Protein AF-A0A4R3F757-F1 (afdb_monomer_lite)

Foldseek 3Di:
DDDDDDPPPPDDDDDDDDDDDDDPCDVVNVVVVVVVVVVVVVVVVVVVQVVCVVVVHDRPDDDDPDDPPPPD

Sequence (72 aa):
MSKDGTEDEKAQAAGAVGSTGAADKTEADRRRERAAQKLRENLARRKQQVRARRAGQADETDGLPAAKMDES

Secondary structure (DSSP, 8-state):
------S---S---------S-----HHHHHHHHHHHHHHHHHHHHHHHHHHHHTT-----PPPPPP-----

Structure (mmCIF, N/CA/C/O backbone):
data_AF-A0A4R3F757-F1
#
_entry.id   AF-A0A4R3F757-F1
#
loop_
_atom_site.group_PDB
_atom_site.id
_atom_site.type_symbol
_atom_site.label_atom_id
_atom_site.label_alt_id
_atom_site.label_comp_id
_atom_site.label_asym_id
_atom_site.label_entity_id
_atom_site.label_seq_id
_atom_site.pdbx_PDB_ins_code
_atom_site.Cartn_x
_atom_site.Cartn_y
_atom_site.Cartn_z
_atom_site.occupancy
_atom_site.B_iso_or_equiv
_atom_site.auth_seq_id
_atom_site.auth_comp_id
_atom_site.auth_asym_id
_atom_site.auth_atom_id
_atom_site.pdbx_PDB_model_num
ATOM 1 N N . MET A 1 1 ? 30.470 -20.585 -3.041 1.00 44.06 1 MET A N 1
ATOM 2 C CA . MET A 1 1 ? 29.905 -19.243 -2.794 1.00 44.06 1 MET A CA 1
ATOM 3 C C . MET A 1 1 ? 28.492 -19.462 -2.289 1.00 44.06 1 MET A C 1
ATOM 5 O O . MET A 1 1 ? 27.663 -19.950 -3.044 1.00 44.06 1 MET A O 1
ATOM 9 N N . SER A 1 2 ? 28.295 -19.314 -0.981 1.00 41.03 2 SER A N 1
ATOM 10 C CA . SER A 1 2 ? 27.146 -19.861 -0.252 1.00 41.03 2 SER A CA 1
ATOM 11 C C . SER A 1 2 ? 26.072 -18.797 -0.009 1.00 41.03 2 SER A C 1
ATOM 13 O O . SER A 1 2 ? 26.380 -17.778 0.590 1.00 41.03 2 SER A O 1
ATOM 15 N N . LYS A 1 3 ? 24.860 -19.102 -0.494 1.00 45.12 3 LYS A N 1
ATOM 16 C CA . LYS A 1 3 ? 23.501 -18.848 0.035 1.00 45.12 3 LYS A CA 1
ATOM 17 C C . LYS A 1 3 ? 23.185 -17.548 0.801 1.00 45.12 3 LYS A C 1
ATOM 19 O O . LYS A 1 3 ? 23.725 -17.304 1.872 1.00 45.12 3 LYS A O 1
ATOM 24 N N . ASP A 1 4 ? 22.190 -16.855 0.241 1.00 52.44 4 ASP A N 1
ATOM 25 C CA . ASP A 1 4 ? 21.109 -16.052 0.837 1.00 52.44 4 ASP A CA 1
ATOM 26 C C . ASP A 1 4 ? 21.034 -15.930 2.366 1.00 52.44 4 ASP A C 1
ATOM 28 O O . ASP A 1 4 ? 21.043 -16.921 3.097 1.00 52.44 4 ASP A O 1
ATOM 32 N N . GLY A 1 5 ? 20.795 -14.697 2.819 1.00 38.59 5 GLY A N 1
ATOM 33 C CA . GLY A 1 5 ? 20.441 -14.353 4.193 1.00 38.59 5 GLY A CA 1
ATOM 34 C C . GLY A 1 5 ? 19.566 -13.101 4.232 1.00 38.59 5 GLY A C 1
ATOM 35 O O . GLY A 1 5 ? 20.048 -12.013 4.512 1.00 38.59 5 GLY A O 1
ATOM 36 N N . THR A 1 6 ? 18.294 -13.287 3.878 1.00 41.53 6 THR A N 1
ATOM 37 C CA . THR A 1 6 ? 17.104 -12.495 4.244 1.00 41.53 6 THR A CA 1
ATOM 38 C C . THR A 1 6 ? 17.326 -11.359 5.257 1.00 41.53 6 THR A C 1
ATOM 40 O O . THR A 1 6 ? 17.417 -11.600 6.459 1.00 41.53 6 THR A O 1
ATOM 43 N N . GLU A 1 7 ? 17.295 -10.106 4.794 1.00 43.19 7 GLU A N 1
ATOM 44 C CA . GLU A 1 7 ? 17.379 -8.897 5.638 1.00 43.19 7 GLU A CA 1
ATOM 45 C C . GLU A 1 7 ? 16.076 -8.567 6.412 1.00 43.19 7 GLU A C 1
ATOM 47 O O . GLU A 1 7 ? 15.980 -7.531 7.066 1.00 43.19 7 GLU A O 1
ATOM 52 N N . ASP A 1 8 ? 15.074 -9.451 6.405 1.00 42.19 8 ASP A N 1
ATOM 53 C CA . ASP A 1 8 ? 13.753 -9.222 7.022 1.00 42.19 8 ASP A CA 1
ATOM 54 C C . ASP A 1 8 ? 13.639 -9.702 8.492 1.00 42.19 8 ASP A C 1
ATOM 56 O O . ASP A 1 8 ? 12.541 -9.848 9.029 1.00 42.19 8 ASP A O 1
ATOM 60 N N . GLU A 1 9 ? 14.758 -9.937 9.189 1.00 43.47 9 GLU A N 1
ATOM 61 C CA . GLU A 1 9 ? 14.760 -10.469 10.568 1.00 43.47 9 GLU A CA 1
ATOM 62 C C . GLU A 1 9 ? 14.895 -9.425 11.695 1.00 43.47 9 GLU A C 1
ATOM 64 O O . GLU A 1 9 ? 15.107 -9.786 12.852 1.00 43.47 9 GLU A O 1
ATOM 69 N N . LYS A 1 10 ? 14.747 -8.118 11.428 1.00 40.47 10 LYS A N 1
ATOM 70 C CA . LYS A 1 10 ? 15.046 -7.084 12.446 1.00 40.47 10 LYS A CA 1
ATOM 71 C C . LYS A 1 10 ? 13.906 -6.142 12.841 1.00 40.47 10 LYS A 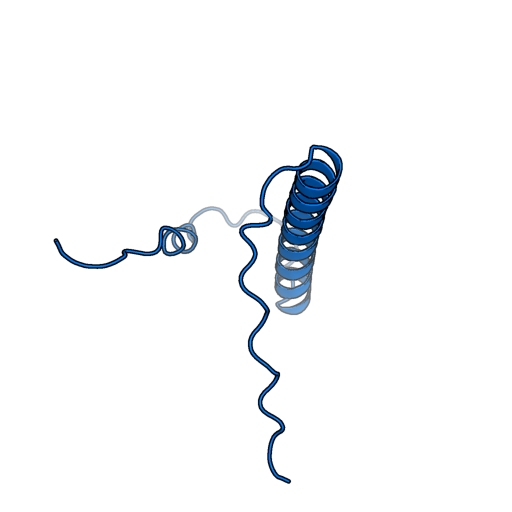C 1
ATOM 73 O O . LYS A 1 10 ? 14.151 -4.979 13.151 1.00 40.47 10 LYS A O 1
ATOM 78 N N . ALA A 1 11 ? 12.670 -6.638 12.903 1.00 43.38 11 ALA A N 1
ATOM 79 C CA . ALA A 1 11 ? 11.510 -5.843 13.339 1.00 43.3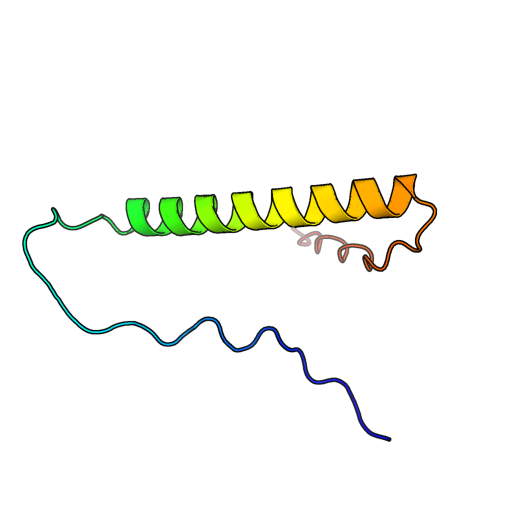8 11 ALA A CA 1
ATOM 80 C C . ALA A 1 11 ? 10.837 -6.328 14.641 1.00 43.38 11 ALA A C 1
ATOM 82 O O . ALA A 1 11 ? 9.675 -6.006 14.886 1.00 43.38 11 ALA A O 1
ATOM 83 N N . GLN A 1 12 ? 11.527 -7.090 15.498 1.00 43.34 12 GLN A N 1
ATOM 84 C CA . GLN A 1 12 ? 10.978 -7.519 16.794 1.00 43.34 12 GLN A CA 1
ATOM 85 C C . GLN A 1 12 ? 12.013 -7.427 17.922 1.00 43.34 12 GLN A C 1
ATOM 87 O O . GLN A 1 12 ? 12.622 -8.422 18.285 1.00 43.34 12 GLN A O 1
ATOM 92 N N . ALA A 1 13 ? 12.194 -6.228 18.486 1.00 43.69 13 ALA A N 1
ATOM 93 C CA . ALA A 1 13 ? 12.704 -6.019 19.850 1.00 43.69 13 ALA A CA 1
ATOM 94 C C . ALA A 1 13 ? 12.600 -4.532 20.246 1.00 43.69 13 ALA A C 1
ATOM 96 O O . ALA A 1 13 ? 13.576 -3.794 20.175 1.00 43.69 13 ALA A O 1
ATOM 97 N N . ALA A 1 14 ? 11.415 -4.071 20.653 1.00 44.28 14 ALA A N 1
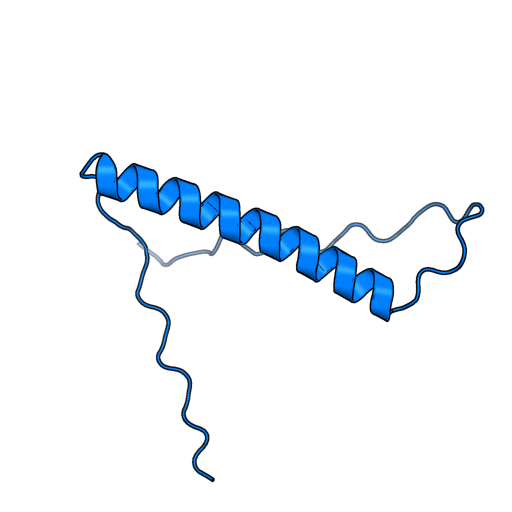ATOM 98 C CA . ALA A 1 14 ? 11.269 -2.801 21.378 1.00 44.28 14 ALA A CA 1
ATOM 99 C C . ALA A 1 14 ? 9.974 -2.805 22.204 1.00 44.28 14 ALA A C 1
ATOM 101 O O . ALA A 1 14 ? 9.042 -2.044 21.960 1.00 44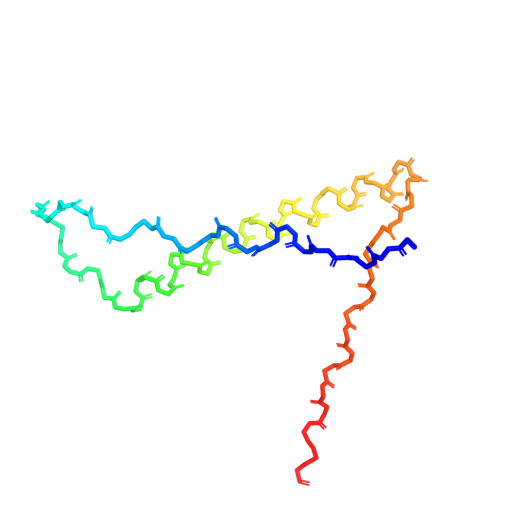.28 14 ALA A O 1
ATOM 102 N N . GLY A 1 15 ? 9.897 -3.723 23.165 1.00 47.41 15 GLY A N 1
ATOM 103 C CA . GLY A 1 15 ? 8.878 -3.718 24.206 1.00 47.41 15 GLY A CA 1
ATOM 104 C C . GLY A 1 15 ? 9.547 -3.608 25.567 1.00 47.41 15 GLY A C 1
ATOM 105 O O . GLY A 1 15 ? 9.947 -4.632 26.099 1.00 47.41 15 GLY A O 1
ATOM 106 N N . ALA A 1 16 ? 9.690 -2.383 26.081 1.00 51.56 16 ALA A N 1
ATOM 107 C CA . ALA A 1 16 ? 9.698 -2.033 27.509 1.00 51.56 16 ALA A CA 1
ATOM 108 C C . ALA A 1 16 ? 10.154 -0.574 27.686 1.00 51.56 16 ALA A C 1
ATOM 110 O O . ALA A 1 16 ? 11.339 -0.289 27.553 1.00 51.56 16 ALA A O 1
ATOM 111 N N . VAL A 1 17 ? 9.218 0.338 27.976 1.00 47.22 17 VAL A N 1
ATOM 112 C CA . VAL A 1 17 ? 9.263 1.287 29.113 1.00 47.22 17 VAL A CA 1
ATOM 113 C C . VAL A 1 17 ? 8.174 2.359 28.937 1.00 47.22 17 VAL A C 1
ATOM 115 O O . VAL A 1 17 ? 8.055 2.961 27.874 1.00 47.22 17 VAL A O 1
ATOM 118 N N . GLY A 1 18 ? 7.386 2.607 29.988 1.00 43.03 18 GLY A N 1
ATOM 119 C CA . GLY A 1 18 ? 6.586 3.832 30.122 1.00 43.03 18 GLY A CA 1
ATOM 120 C C . GLY A 1 18 ? 5.069 3.665 30.040 1.00 43.03 18 GLY A C 1
ATOM 121 O O . GLY A 1 18 ? 4.443 4.082 29.072 1.00 43.03 18 GLY A O 1
ATOM 122 N N . SER A 1 19 ? 4.467 3.108 31.093 1.00 53.75 19 SER A N 1
ATOM 123 C CA . SER A 1 19 ? 3.047 3.302 31.400 1.00 53.75 19 SER A CA 1
ATOM 124 C C . SER A 1 19 ? 2.852 4.674 32.045 1.00 53.75 19 SER A C 1
ATOM 126 O O . SER A 1 19 ? 3.166 4.838 33.223 1.00 53.75 19 SER A O 1
ATOM 128 N N . THR A 1 20 ? 2.273 5.624 31.311 1.00 46.50 20 THR A N 1
ATOM 129 C CA . THR A 1 20 ? 1.598 6.795 31.887 1.00 46.50 20 THR A CA 1
ATOM 130 C C . THR A 1 20 ? 0.374 7.172 31.040 1.00 46.50 20 THR A C 1
ATOM 132 O O . THR A 1 20 ? 0.475 7.822 30.007 1.00 46.50 20 THR A O 1
ATOM 135 N N . GLY A 1 21 ? -0.814 6.758 31.496 1.00 48.31 21 GLY A N 1
ATOM 136 C CA . GLY A 1 21 ? -2.068 7.482 31.241 1.00 48.31 21 GLY A CA 1
ATOM 137 C C . GLY A 1 21 ? -2.795 7.289 29.904 1.00 48.31 21 GLY A C 1
ATOM 138 O O . GLY A 1 21 ? -3.661 8.103 29.593 1.00 48.31 21 GLY A O 1
ATOM 139 N N . ALA A 1 22 ? -2.509 6.250 29.118 1.00 53.88 22 ALA A N 1
ATOM 140 C CA . ALA A 1 22 ? -3.306 5.931 27.932 1.00 53.88 22 ALA A CA 1
ATOM 141 C C . ALA A 1 22 ? -4.265 4.782 28.257 1.00 53.88 22 ALA A C 1
ATOM 143 O O . ALA A 1 22 ? -3.800 3.709 28.632 1.00 53.88 22 ALA A O 1
ATOM 144 N N . ALA A 1 23 ? -5.577 5.013 28.118 1.00 59.72 23 ALA A N 1
ATOM 145 C CA . ALA A 1 23 ? -6.602 3.972 28.188 1.00 59.72 23 ALA A CA 1
ATOM 146 C C . ALA A 1 23 ? -6.104 2.712 27.471 1.00 59.72 23 ALA A C 1
ATOM 148 O O . ALA A 1 23 ? -5.641 2.819 26.331 1.00 59.72 23 ALA A O 1
ATOM 149 N N . ASP A 1 24 ? -6.130 1.570 28.163 1.00 63.88 24 ASP A N 1
ATOM 150 C CA . ASP A 1 24 ? -5.567 0.310 27.687 1.00 63.88 24 ASP A CA 1
ATOM 151 C C . ASP A 1 24 ? -6.060 0.018 26.271 1.00 63.88 24 ASP A C 1
ATOM 153 O O . ASP A 1 24 ? -7.188 -0.429 26.061 1.00 63.88 24 ASP A O 1
ATOM 157 N N . LYS A 1 25 ? -5.211 0.317 25.277 1.00 67.44 25 LYS A N 1
ATOM 158 C CA . LYS A 1 25 ? -5.498 0.020 23.877 1.00 67.44 25 LYS A CA 1
ATOM 159 C C . LYS A 1 25 ? -5.767 -1.465 23.803 1.00 67.44 25 LYS A C 1
ATOM 161 O O . LYS A 1 25 ? -4.878 -2.274 24.105 1.00 67.44 25 LYS A O 1
ATOM 166 N N . THR A 1 26 ? -6.987 -1.798 23.414 1.00 82.38 26 THR A N 1
ATOM 167 C CA . THR A 1 26 ? -7.429 -3.180 23.345 1.00 82.38 26 THR A CA 1
ATOM 168 C C . THR A 1 26 ? -6.530 -3.940 22.374 1.00 82.38 26 THR A C 1
ATOM 170 O O . THR A 1 26 ? -5.876 -3.368 21.493 1.00 82.38 26 THR A O 1
ATOM 173 N N . GLU A 1 27 ? -6.486 -5.264 22.490 1.00 79.38 27 GLU A N 1
ATOM 174 C CA . GLU A 1 27 ? -5.753 -6.078 21.521 1.00 79.38 27 GLU A CA 1
ATOM 175 C C . GLU A 1 27 ? -6.242 -5.825 20.075 1.00 79.38 27 GLU A C 1
ATOM 177 O O . GLU A 1 27 ? -5.457 -5.872 19.123 1.00 79.38 27 GLU A O 1
ATOM 182 N N . ALA A 1 28 ? -7.525 -5.478 19.914 1.00 79.50 28 ALA A N 1
ATOM 183 C CA . ALA A 1 28 ? -8.119 -5.082 18.642 1.00 79.50 28 ALA A CA 1
ATOM 184 C C . ALA A 1 28 ? -7.502 -3.788 18.085 1.00 79.50 28 ALA A C 1
ATOM 186 O O . ALA A 1 28 ? -7.157 -3.740 16.901 1.00 79.50 28 ALA A O 1
ATOM 187 N N . ASP A 1 29 ? -7.272 -2.780 18.929 1.00 81.69 29 ASP A N 1
ATOM 188 C CA . ASP A 1 29 ? -6.612 -1.535 18.522 1.00 81.69 29 ASP A CA 1
ATOM 189 C C . ASP A 1 29 ? -5.175 -1.798 18.062 1.00 81.69 29 ASP A C 1
ATOM 191 O O . ASP A 1 29 ? -4.762 -1.332 17.000 1.00 81.69 29 ASP A O 1
ATOM 195 N N . ARG A 1 30 ? -4.435 -2.651 18.780 1.00 85.06 30 ARG A N 1
ATOM 196 C CA . ARG A 1 30 ? -3.067 -3.046 18.395 1.00 85.06 30 ARG A CA 1
ATOM 197 C C . ARG A 1 30 ? -3.032 -3.803 17.065 1.00 85.06 30 ARG A C 1
ATOM 199 O O . ARG A 1 30 ? -2.110 -3.624 16.267 1.00 85.06 30 ARG A O 1
ATOM 206 N N . ARG A 1 31 ? -4.018 -4.669 16.796 1.00 86.06 31 ARG A N 1
ATOM 207 C CA . ARG A 1 31 ? -4.162 -5.342 15.488 1.00 86.06 31 ARG A CA 1
ATOM 208 C C . ARG A 1 31 ? -4.449 -4.330 14.382 1.00 86.06 31 ARG A C 1
ATOM 210 O O . ARG A 1 31 ? -3.835 -4.412 13.319 1.00 86.06 31 ARG A O 1
ATOM 217 N N . ARG A 1 32 ? -5.326 -3.357 14.641 1.00 85.75 32 ARG A N 1
ATOM 218 C CA . ARG A 1 32 ? -5.663 -2.294 13.687 1.00 85.75 32 ARG A CA 1
ATOM 219 C C . ARG A 1 32 ? -4.460 -1.413 13.362 1.00 85.75 32 ARG A C 1
ATOM 221 O O . ARG A 1 32 ? -4.232 -1.115 12.194 1.00 85.75 32 ARG A O 1
ATOM 228 N N . GLU A 1 33 ? -3.666 -1.045 14.362 1.00 88.38 33 GLU A N 1
ATOM 229 C CA . GLU A 1 33 ? -2.436 -0.270 14.174 1.00 88.38 33 GLU A CA 1
ATOM 230 C C . GLU A 1 33 ? -1.428 -1.013 13.291 1.00 88.38 33 GLU A C 1
ATOM 232 O O . GLU A 1 33 ? -0.923 -0.440 12.324 1.00 88.38 33 GLU A O 1
ATOM 237 N N . ARG A 1 34 ? -1.188 -2.305 13.559 1.00 90.69 34 ARG A N 1
ATOM 238 C CA . ARG A 1 34 ? -0.312 -3.144 12.721 1.00 90.69 34 ARG A CA 1
ATOM 239 C C . ARG A 1 34 ? -0.840 -3.285 11.295 1.00 90.69 34 ARG A C 1
ATOM 241 O O . ARG A 1 34 ? -0.072 -3.168 10.343 1.00 90.69 34 ARG A O 1
ATOM 248 N N . ALA A 1 35 ? -2.146 -3.492 11.130 1.00 92.94 35 ALA A N 1
ATOM 249 C CA . ALA A 1 35 ? -2.771 -3.573 9.812 1.00 92.94 35 ALA A CA 1
ATOM 250 C C . ALA A 1 35 ? -2.625 -2.258 9.030 1.00 92.94 35 ALA A C 1
ATOM 252 O O . ALA A 1 35 ? -2.300 -2.278 7.844 1.00 92.94 35 ALA A O 1
ATOM 253 N N . ALA A 1 36 ? -2.802 -1.113 9.693 1.00 93.44 36 ALA A N 1
ATOM 254 C CA . ALA A 1 36 ? -2.638 0.197 9.076 1.00 93.44 36 ALA A CA 1
ATOM 255 C C . ALA A 1 36 ? -1.184 0.463 8.653 1.00 93.44 36 ALA A C 1
ATOM 257 O O . ALA A 1 36 ? -0.957 0.967 7.554 1.00 93.44 36 ALA A O 1
ATOM 258 N N . GLN A 1 37 ? -0.204 0.104 9.488 1.00 94.06 37 GLN A N 1
ATOM 259 C CA . GLN A 1 37 ? 1.220 0.209 9.146 1.00 94.06 37 GLN A CA 1
ATOM 260 C C . GLN A 1 37 ? 1.558 -0.660 7.930 1.00 94.06 37 GLN A C 1
ATOM 262 O O . GLN A 1 37 ? 2.030 -0.143 6.916 1.00 94.06 37 GLN A O 1
ATOM 267 N N . LYS A 1 38 ? 1.169 -1.939 7.967 1.00 95.81 38 LYS A N 1
ATOM 268 C CA . LYS A 1 38 ? 1.365 -2.875 6.853 1.00 95.81 38 LYS A CA 1
ATOM 269 C C . LYS A 1 38 ? 0.700 -2.392 5.563 1.00 95.81 38 LYS A C 1
ATOM 271 O O . LYS A 1 38 ? 1.254 -2.566 4.478 1.00 95.81 38 LYS A O 1
ATOM 276 N N . LEU A 1 39 ? -0.478 -1.771 5.651 1.00 94.94 39 LEU A N 1
ATOM 277 C CA . LEU A 1 39 ? -1.156 -1.196 4.490 1.00 94.94 39 LEU A CA 1
ATOM 278 C C . LEU A 1 39 ? -0.352 -0.038 3.883 1.00 94.94 39 LEU A C 1
ATOM 280 O O . LEU A 1 39 ? -0.190 0.010 2.665 1.00 94.94 39 LEU A O 1
ATOM 284 N N . ARG A 1 40 ? 0.186 0.869 4.709 1.00 95.94 40 ARG A N 1
ATOM 285 C CA . ARG A 1 40 ? 1.027 1.983 4.235 1.00 95.94 40 ARG A CA 1
ATOM 286 C C . ARG A 1 40 ? 2.271 1.476 3.509 1.00 95.94 40 ARG A C 1
ATOM 288 O O . ARG A 1 40 ? 2.561 1.947 2.411 1.00 95.94 40 ARG A O 1
ATOM 295 N N . GLU A 1 41 ? 2.955 0.491 4.082 1.00 95.44 41 GLU A N 1
ATOM 296 C CA . GLU A 1 41 ? 4.129 -0.144 3.472 1.00 95.44 41 GLU A CA 1
ATOM 297 C C . GLU A 1 41 ? 3.787 -0.810 2.134 1.00 95.44 41 GLU A C 1
ATOM 299 O O . GLU A 1 41 ? 4.466 -0.576 1.133 1.00 95.44 41 GLU A O 1
ATOM 304 N N . ASN A 1 42 ? 2.690 -1.574 2.076 1.00 94.25 42 ASN A N 1
ATOM 305 C CA . ASN A 1 42 ? 2.241 -2.224 0.842 1.00 94.25 42 ASN A CA 1
ATOM 306 C C . ASN A 1 42 ? 1.911 -1.213 -0.261 1.00 94.25 42 ASN A C 1
ATOM 308 O O . ASN A 1 42 ? 2.289 -1.405 -1.418 1.00 94.25 42 ASN A O 1
ATOM 312 N N . LEU A 1 43 ? 1.239 -0.113 0.084 1.00 95.56 43 LEU A N 1
ATOM 313 C CA . LEU A 1 43 ? 0.945 0.956 -0.869 1.00 95.56 43 LEU A CA 1
ATOM 314 C C . LEU A 1 43 ? 2.225 1.638 -1.369 1.00 95.56 43 LEU A C 1
ATOM 316 O O . LEU A 1 43 ? 2.347 1.898 -2.568 1.00 95.56 43 LEU A O 1
ATOM 320 N N . ALA A 1 44 ? 3.190 1.898 -0.483 1.00 94.00 44 ALA A N 1
ATOM 321 C CA . ALA A 1 44 ? 4.475 2.482 -0.855 1.00 94.00 44 ALA A CA 1
ATOM 322 C C . ALA A 1 44 ? 5.262 1.565 -1.807 1.00 94.00 44 ALA A C 1
ATOM 324 O O . ALA A 1 44 ? 5.702 2.023 -2.868 1.00 94.00 44 ALA A O 1
ATOM 325 N N . ARG A 1 45 ? 5.345 0.268 -1.485 1.00 90.81 45 ARG A N 1
ATOM 326 C CA . ARG A 1 45 ? 5.984 -0.761 -2.320 1.00 90.81 45 ARG A CA 1
ATOM 327 C C . ARG A 1 45 ? 5.315 -0.858 -3.694 1.00 90.81 45 ARG A C 1
ATOM 329 O O . ARG A 1 45 ? 5.987 -0.744 -4.718 1.00 90.81 45 ARG A O 1
ATOM 336 N N . ARG A 1 46 ? 3.978 -0.935 -3.747 1.00 89.75 46 ARG A N 1
ATOM 337 C CA . ARG A 1 46 ? 3.221 -0.965 -5.013 1.00 89.75 46 ARG A CA 1
ATOM 338 C C . ARG A 1 46 ? 3.436 0.299 -5.850 1.00 89.75 46 ARG A C 1
ATOM 340 O O . ARG A 1 46 ? 3.543 0.226 -7.072 1.00 89.75 46 ARG A O 1
ATOM 347 N N . LYS A 1 47 ? 3.538 1.472 -5.215 1.00 93.50 47 LYS A N 1
ATOM 348 C CA . LYS A 1 47 ? 3.831 2.739 -5.906 1.00 93.50 47 LYS A CA 1
ATOM 349 C C . LYS A 1 47 ? 5.238 2.757 -6.507 1.00 93.50 47 LYS A C 1
ATOM 351 O O . LYS A 1 47 ? 5.428 3.329 -7.580 1.00 93.50 47 LYS A O 1
ATOM 356 N N . GLN A 1 48 ? 6.230 2.190 -5.823 1.00 89.56 48 GLN A N 1
ATOM 357 C CA . GLN A 1 48 ? 7.585 2.048 -6.364 1.00 89.56 48 GLN A CA 1
ATOM 358 C C . GLN A 1 48 ? 7.594 1.104 -7.570 1.00 89.56 48 GLN A C 1
ATOM 360 O O . GLN A 1 48 ? 8.064 1.513 -8.627 1.00 89.56 48 GLN A O 1
ATOM 365 N N . GLN A 1 49 ? 6.957 -0.065 -7.464 1.00 88.88 49 GLN A N 1
ATOM 366 C CA . GLN A 1 49 ? 6.834 -1.027 -8.569 1.00 88.88 49 GLN A CA 1
ATOM 367 C C . GLN A 1 49 ? 6.169 -0.414 -9.809 1.00 88.88 49 GLN A C 1
ATOM 369 O O . GLN A 1 49 ? 6.692 -0.515 -10.913 1.00 88.88 49 GLN A O 1
ATOM 374 N N . VAL A 1 50 ? 5.048 0.303 -9.652 1.00 88.25 50 VAL A N 1
ATOM 375 C CA . VAL A 1 50 ? 4.376 0.967 -10.789 1.00 88.25 50 VAL A CA 1
ATOM 376 C C . VAL A 1 50 ? 5.285 2.002 -11.456 1.00 88.25 50 VAL A C 1
ATOM 378 O O . VAL A 1 50 ? 5.269 2.132 -12.680 1.00 88.25 50 VAL A O 1
ATOM 381 N N . ARG A 1 51 ? 6.083 2.740 -10.675 1.00 88.00 51 ARG A N 1
ATOM 382 C CA . ARG A 1 51 ? 7.064 3.685 -11.227 1.00 88.00 51 ARG A CA 1
ATOM 383 C C . ARG A 1 51 ? 8.189 2.965 -11.968 1.00 88.00 51 ARG A C 1
ATOM 385 O O . ARG A 1 51 ? 8.507 3.392 -13.069 1.00 88.00 51 ARG A O 1
ATOM 392 N N . ALA A 1 52 ? 8.720 1.877 -11.413 1.00 85.88 52 ALA A N 1
ATOM 393 C CA . ALA A 1 52 ? 9.736 1.044 -12.055 1.00 85.88 52 ALA A CA 1
ATOM 394 C C . ALA A 1 52 ? 9.237 0.494 -13.404 1.00 85.88 52 ALA A C 1
ATOM 396 O O . ALA A 1 52 ? 9.867 0.745 -14.429 1.00 85.88 52 ALA A O 1
ATOM 397 N N . ARG A 1 53 ? 8.035 -0.103 -13.433 1.00 84.00 53 ARG A N 1
ATOM 398 C CA . ARG A 1 53 ? 7.395 -0.595 -14.669 1.00 84.00 53 ARG A CA 1
ATOM 399 C C . ARG A 1 53 ? 7.230 0.504 -15.720 1.00 84.00 53 ARG A C 1
ATOM 401 O O . ARG A 1 53 ? 7.512 0.283 -16.891 1.00 84.00 53 ARG A O 1
ATOM 408 N N . ARG A 1 54 ? 6.796 1.705 -15.317 1.00 86.19 54 ARG A N 1
ATOM 409 C CA . ARG A 1 54 ? 6.670 2.857 -16.234 1.00 86.19 54 ARG A CA 1
ATOM 410 C C . ARG A 1 54 ? 8.016 3.362 -16.747 1.00 86.19 54 ARG A C 1
ATOM 412 O O . ARG A 1 54 ? 8.083 3.830 -17.875 1.00 86.19 54 ARG A O 1
ATOM 419 N N . ALA A 1 55 ? 9.059 3.282 -15.930 1.00 87.06 55 ALA A N 1
ATOM 420 C CA . ALA A 1 55 ? 10.419 3.654 -16.303 1.00 87.06 55 ALA A CA 1
ATOM 421 C C . ALA A 1 55 ? 11.138 2.566 -17.126 1.00 87.06 55 ALA A C 1
ATOM 423 O O . ALA A 1 55 ? 12.315 2.734 -17.434 1.00 87.06 55 ALA A O 1
ATOM 424 N N . GLY A 1 56 ? 10.463 1.457 -17.459 1.00 80.69 56 GLY A N 1
ATOM 425 C CA . GLY A 1 56 ? 11.055 0.331 -18.185 1.00 80.69 56 GLY A CA 1
ATOM 426 C C . GLY A 1 56 ? 12.070 -0.472 -17.366 1.00 80.69 56 GLY A C 1
ATOM 427 O O . GLY A 1 56 ? 12.859 -1.212 -17.943 1.00 80.69 56 GLY A O 1
ATOM 428 N N . GLN A 1 57 ? 12.076 -0.316 -16.040 1.00 78.00 57 GLN A N 1
ATOM 429 C CA . GLN A 1 57 ? 12.914 -1.118 -15.151 1.00 78.00 57 GLN A CA 1
ATOM 430 C C . GLN A 1 57 ? 12.338 -2.529 -15.016 1.00 78.00 57 GLN A C 1
ATOM 432 O O . GLN A 1 57 ? 11.116 -2.712 -15.063 1.00 78.00 57 GLN A O 1
ATOM 437 N N . ALA A 1 58 ? 13.222 -3.513 -14.838 1.00 71.56 58 ALA A N 1
ATOM 438 C CA . ALA A 1 58 ? 12.821 -4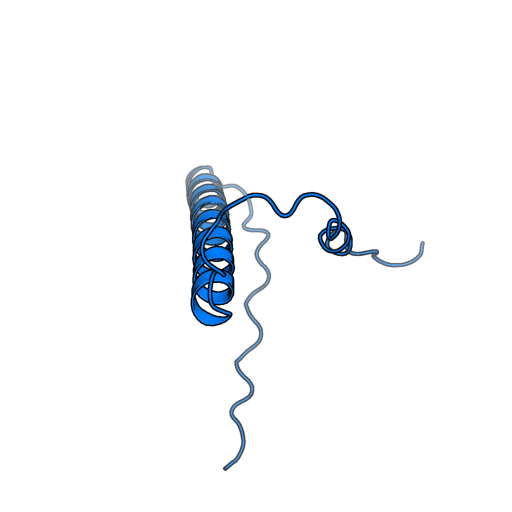.886 -14.568 1.00 71.56 58 ALA A CA 1
ATOM 439 C C . ALA A 1 58 ? 11.986 -4.942 -13.280 1.00 71.56 58 ALA A C 1
ATOM 441 O O . ALA A 1 58 ? 12.292 -4.277 -12.290 1.00 71.56 58 ALA A O 1
ATOM 442 N N . ASP A 1 59 ? 10.899 -5.706 -13.314 1.00 71.38 59 ASP A N 1
ATOM 443 C CA . ASP A 1 59 ? 10.079 -5.946 -12.135 1.00 71.38 59 ASP A CA 1
ATOM 444 C C . ASP A 1 59 ? 10.665 -7.130 -11.367 1.00 71.38 59 ASP A C 1
ATOM 446 O O . ASP A 1 59 ? 10.497 -8.275 -11.772 1.00 71.38 59 ASP A O 1
ATOM 450 N N . GLU A 1 60 ? 11.376 -6.852 -10.279 1.00 74.62 60 GLU A N 1
ATOM 451 C CA . GLU A 1 60 ? 12.002 -7.874 -9.426 1.00 74.62 60 GLU A CA 1
ATOM 452 C C . GLU A 1 60 ? 10.987 -8.594 -8.519 1.00 74.62 60 GLU A C 1
ATOM 454 O O . GLU A 1 60 ? 11.364 -9.341 -7.620 1.00 74.62 60 GLU A O 1
ATOM 459 N N . THR A 1 61 ? 9.679 -8.364 -8.695 1.00 71.19 61 THR A N 1
ATOM 460 C CA . THR A 1 61 ? 8.678 -9.117 -7.941 1.00 71.19 61 THR A CA 1
ATOM 461 C C . THR A 1 61 ? 8.581 -10.547 -8.448 1.00 71.19 61 THR A C 1
ATOM 463 O O . THR A 1 61 ? 7.986 -10.795 -9.499 1.00 71.19 61 THR A O 1
ATOM 466 N N . ASP A 1 62 ? 9.061 -11.491 -7.645 1.00 67.19 62 ASP A N 1
ATOM 467 C CA . ASP A 1 62 ? 8.706 -12.895 -7.802 1.00 67.19 62 ASP A CA 1
ATOM 468 C C . ASP A 1 62 ? 7.191 -13.071 -7.608 1.00 67.19 62 ASP A C 1
ATOM 470 O O . ASP A 1 62 ? 6.579 -12.496 -6.698 1.00 67.19 62 ASP A O 1
ATOM 474 N N . GLY A 1 63 ? 6.561 -13.828 -8.512 1.00 69.62 63 GLY A N 1
ATOM 475 C CA . GLY A 1 63 ? 5.122 -14.085 -8.477 1.00 69.62 63 GLY A CA 1
ATOM 476 C C . GLY A 1 63 ? 4.699 -14.649 -7.120 1.00 69.62 63 GLY A C 1
ATOM 477 O O . GLY A 1 63 ? 5.374 -15.517 -6.568 1.00 69.62 63 GLY A O 1
ATOM 478 N N . LEU A 1 64 ? 3.582 -14.153 -6.566 1.00 68.44 64 LEU A N 1
ATOM 479 C CA . LEU A 1 64 ? 3.080 -14.690 -5.302 1.00 68.44 64 LEU A CA 1
ATOM 480 C C . LEU A 1 64 ? 2.818 -16.195 -5.464 1.00 68.44 64 LEU A C 1
ATOM 482 O O . LEU A 1 64 ? 2.219 -16.594 -6.468 1.00 68.44 64 LEU A O 1
ATOM 486 N N . PRO A 1 65 ? 3.229 -17.028 -4.490 1.00 74.00 65 PRO A N 1
ATOM 487 C CA . PRO A 1 65 ? 2.942 -18.451 -4.536 1.00 74.00 65 PRO A CA 1
ATOM 488 C C . PRO A 1 65 ? 1.431 -18.647 -4.630 1.00 74.00 65 PRO A C 1
ATOM 490 O O . PRO A 1 65 ? 0.667 -17.958 -3.944 1.00 74.00 65 PRO A O 1
ATOM 493 N N . ALA A 1 66 ? 1.004 -19.574 -5.491 1.00 78.06 66 ALA A N 1
ATOM 494 C CA . ALA A 1 66 ? -0.399 -19.939 -5.595 1.00 78.06 66 ALA A CA 1
ATOM 495 C C . ALA A 1 66 ? -0.923 -20.256 -4.189 1.00 78.06 66 ALA A C 1
ATOM 497 O O . ALA A 1 66 ? -0.287 -21.002 -3.437 1.00 78.06 66 ALA A O 1
ATOM 498 N N . ALA A 1 67 ? -2.051 -19.645 -3.815 1.00 78.88 67 ALA A N 1
ATOM 499 C CA . ALA A 1 67 ? -2.707 -19.979 -2.562 1.00 78.88 67 ALA A CA 1
ATOM 500 C C . ALA A 1 67 ? -2.926 -21.493 -2.561 1.00 78.88 67 ALA A C 1
ATOM 502 O O . ALA A 1 67 ? -3.482 -22.027 -3.522 1.00 78.88 67 ALA A O 1
ATOM 503 N N . LYS A 1 68 ? -2.433 -22.178 -1.523 1.00 69.56 68 LYS A N 1
ATOM 504 C CA . LYS A 1 68 ? -2.700 -23.602 -1.335 1.00 69.56 68 LYS A CA 1
ATOM 505 C C . 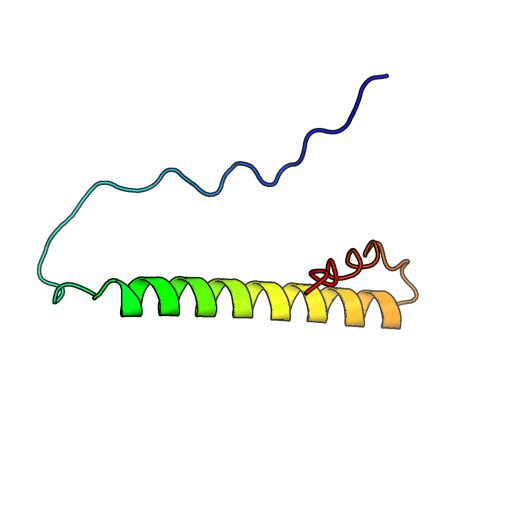LYS A 1 68 ? -4.220 -23.719 -1.303 1.00 69.56 68 LYS A C 1
ATOM 507 O O . LYS A 1 68 ? -4.837 -23.191 -0.380 1.00 69.56 68 LYS A O 1
ATOM 512 N N . MET A 1 69 ? -4.816 -24.271 -2.358 1.00 65.06 69 MET A N 1
ATOM 513 C CA . MET A 1 69 ? -6.212 -24.661 -2.295 1.00 65.06 69 MET A CA 1
ATOM 514 C C . MET A 1 69 ? -6.234 -25.787 -1.275 1.00 65.06 69 MET A C 1
ATOM 516 O O . MET A 1 69 ? -5.648 -26.841 -1.501 1.00 65.06 69 MET A O 1
ATOM 520 N N . ASP A 1 70 ? -6.762 -25.468 -0.103 1.00 59.19 70 ASP A N 1
ATOM 521 C CA . ASP A 1 70 ? -7.079 -26.429 0.936 1.00 59.19 70 ASP A CA 1
ATOM 522 C C . ASP A 1 70 ? -8.045 -27.437 0.306 1.00 59.19 70 ASP A C 1
ATOM 524 O O . ASP A 1 70 ? -9.163 -27.078 -0.074 1.00 59.19 70 ASP A O 1
ATOM 528 N N . GLU A 1 71 ? -7.554 -28.652 0.064 1.00 60.62 71 GLU A N 1
ATOM 529 C CA . GLU A 1 71 ? -8.381 -29.793 -0.309 1.00 60.62 71 GLU A CA 1
ATOM 530 C C . GLU A 1 71 ? -9.382 -29.999 0.836 1.00 60.62 71 GLU A C 1
ATOM 532 O O . GLU A 1 71 ? -9.003 -30.392 1.938 1.00 60.62 71 GLU A O 1
ATOM 537 N N . SER A 1 72 ? -10.640 -29.627 0.584 1.00 48.41 72 SER A N 1
ATOM 538 C CA . SER A 1 72 ? -11.781 -29.890 1.470 1.00 48.41 72 SER A CA 1
ATOM 539 C C . SER A 1 72 ? -12.270 -31.325 1.331 1.00 48.41 72 SER A C 1
ATOM 541 O O . SER A 1 72 ? -12.242 -31.840 0.189 1.00 48.41 72 SER A O 1
#

Radius of gyration: 18.86 Å; chains: 1; bounding box: 42×37×50 Å

pLDDT: mean 70.18, std 19.28, range [38.59, 95.94]